Protein AF-A0A7C6Y892-F1 (afdb_monomer_lite)

Sequence (108 aa):
MIKYYLAEIDSGNRFKAEQALEAIYRDYGKMILNNANRVLHDVFQAEEILYDVLLIIWEKSSQLKKLKNPLGYILTIAFNRAIDIKRKIKEIPTEFELIDEKKFKPLS

Radius of gyration: 19.5 Å; chains: 1; bounding box: 46×31×63 Å

Foldseek 3Di:
DLLVLLVLLVVPDPVSVVVSLVVCCVVCVVVLLVLLCVLQVDSVVSNVLSVVLSVCSNVCSVVLSPDPCSSVVSSVSSNVVSVVVVVVVVVPQDPVNVVVVVVDDDDD

Structure (mmCIF, N/CA/C/O backbone):
data_AF-A0A7C6Y892-F1
#
_entry.id   AF-A0A7C6Y892-F1
#
loop_
_atom_site.group_PDB
_atom_site.id
_atom_site.type_symbol
_atom_site.label_atom_id
_atom_site.label_alt_id
_atom_site.label_comp_id
_atom_site.label_asym_id
_atom_site.label_entity_id
_atom_site.label_seq_id
_atom_site.pdbx_PDB_ins_code
_atom_site.Cartn_x
_atom_site.Cartn_y
_atom_site.Cartn_z
_atom_site.occupancy
_atom_site.B_iso_or_equiv
_atom_site.auth_seq_id
_atom_site.auth_comp_id
_atom_site.auth_asym_id
_atom_site.auth_atom_id
_atom_site.pdbx_PDB_model_num
ATOM 1 N N . MET A 1 1 ? -9.840 -8.812 6.403 1.00 90.94 1 MET A N 1
ATOM 2 C CA . MET A 1 1 ? -8.435 -8.745 6.854 1.00 90.94 1 MET A CA 1
ATOM 3 C C . MET A 1 1 ? -7.793 -7.392 6.558 1.00 90.94 1 MET A C 1
ATOM 5 O O . MET A 1 1 ? -7.677 -6.633 7.500 1.00 90.94 1 MET A O 1
ATOM 9 N N . ILE A 1 2 ? -7.490 -6.986 5.315 1.00 96.56 2 ILE A N 1
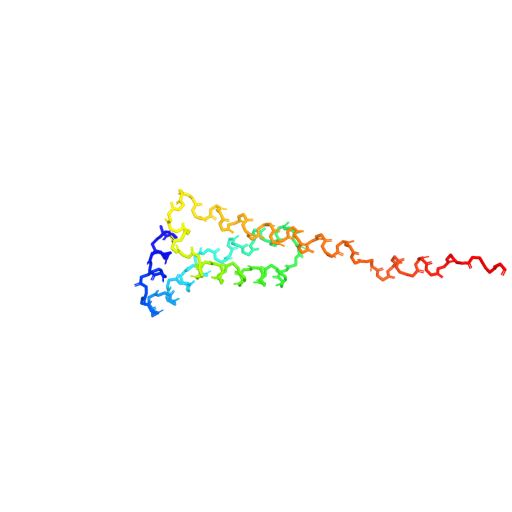ATOM 10 C CA . ILE A 1 2 ? -6.791 -5.694 5.082 1.00 96.56 2 ILE A CA 1
ATOM 11 C C . ILE A 1 2 ? -7.469 -4.451 5.696 1.00 96.56 2 ILE A C 1
ATOM 13 O O . ILE A 1 2 ? -6.794 -3.604 6.262 1.00 96.56 2 ILE A O 1
ATOM 17 N N . LYS A 1 3 ? -8.809 -4.362 5.674 1.00 97.38 3 LYS A N 1
ATOM 18 C CA . LYS A 1 3 ? -9.556 -3.265 6.328 1.00 97.38 3 LYS A CA 1
ATOM 19 C C . LYS A 1 3 ? -9.314 -3.165 7.834 1.00 97.38 3 LYS A C 1
ATOM 21 O O . LYS A 1 3 ? -9.365 -2.066 8.367 1.00 97.38 3 LYS A O 1
ATOM 26 N N . TYR A 1 4 ? -9.075 -4.297 8.493 1.00 97.62 4 TYR A N 1
ATOM 27 C CA . TYR A 1 4 ? -8.757 -4.336 9.916 1.00 97.62 4 TYR A CA 1
ATOM 28 C C . TYR A 1 4 ? -7.381 -3.710 10.166 1.00 97.62 4 TYR A C 1
ATOM 30 O O . TYR A 1 4 ? -7.278 -2.791 10.967 1.00 97.62 4 TYR A O 1
ATOM 38 N N . TYR A 1 5 ? -6.364 -4.094 9.388 1.00 98.19 5 TYR A N 1
ATOM 39 C CA . TYR A 1 5 ? -5.037 -3.477 9.475 1.00 98.19 5 TYR A CA 1
ATOM 40 C C . TYR A 1 5 ? -5.078 -1.974 9.185 1.00 98.19 5 TYR A C 1
ATOM 42 O O . TYR A 1 5 ? -4.514 -1.187 9.934 1.00 98.19 5 TYR A O 1
ATOM 50 N N . LEU A 1 6 ? -5.835 -1.551 8.167 1.00 98.12 6 LEU A N 1
ATOM 51 C CA . LEU A 1 6 ? -6.031 -0.128 7.874 1.00 98.12 6 LEU A CA 1
ATOM 52 C C . LEU A 1 6 ? -6.702 0.628 9.035 1.00 98.12 6 LEU A C 1
ATOM 54 O O . LEU A 1 6 ? -6.394 1.793 9.260 1.00 98.12 6 LEU A O 1
ATOM 58 N N . ALA A 1 7 ? -7.613 -0.013 9.772 1.00 97.94 7 ALA A N 1
ATOM 59 C CA . ALA A 1 7 ? -8.242 0.590 10.943 1.00 97.94 7 ALA A CA 1
ATOM 60 C C . ALA A 1 7 ? -7.290 0.680 12.147 1.00 97.94 7 ALA A C 1
ATOM 62 O O . ALA A 1 7 ? -7.338 1.677 12.861 1.00 97.94 7 ALA A O 1
ATOM 63 N N . GLU A 1 8 ? -6.421 -0.313 12.358 1.00 98.12 8 GLU A N 1
ATOM 64 C CA . GLU A 1 8 ? -5.390 -0.256 13.405 1.00 98.12 8 GLU A CA 1
ATOM 65 C C . GLU A 1 8 ? -4.338 0.823 13.098 1.00 98.12 8 GLU A C 1
ATOM 67 O O . GLU A 1 8 ? -3.958 1.558 14.008 1.00 98.12 8 GLU A O 1
ATOM 72 N N . ILE A 1 9 ? -3.943 1.001 11.829 1.00 97.44 9 ILE A N 1
ATOM 73 C CA . ILE A 1 9 ? -3.063 2.109 11.409 1.00 97.44 9 ILE A CA 1
ATOM 74 C C . ILE A 1 9 ? -3.714 3.468 11.701 1.00 97.44 9 ILE A C 1
ATOM 76 O O . ILE A 1 9 ? -3.083 4.350 12.275 1.00 97.44 9 ILE A O 1
ATOM 80 N N . ASP A 1 10 ? -4.997 3.622 11.376 1.00 97.56 10 ASP A N 1
ATOM 81 C CA . ASP A 1 10 ? -5.738 4.872 11.595 1.00 97.56 10 ASP A CA 1
ATOM 82 C C . ASP A 1 10 ? -6.137 5.113 13.066 1.00 97.56 10 ASP A C 1
ATOM 84 O O . ASP A 1 10 ? -6.691 6.154 13.406 1.00 97.56 10 ASP A O 1
ATOM 88 N N . SER A 1 11 ? -5.886 4.161 13.970 1.00 95.56 11 SER A N 1
ATOM 89 C CA . SER A 1 11 ? -6.312 4.264 15.374 1.00 95.56 11 SER A CA 1
ATOM 90 C C . SER A 1 11 ? -5.564 5.337 16.180 1.00 95.56 11 SER A C 1
ATOM 92 O O . SER A 1 11 ? -5.945 5.626 17.313 1.00 95.56 11 SER A O 1
ATOM 94 N N . GLY A 1 12 ? -4.478 5.897 15.635 1.00 89.88 12 GLY A N 1
ATOM 95 C CA . GLY A 1 12 ? -3.589 6.831 16.334 1.00 89.88 12 GLY A CA 1
ATOM 96 C C . GLY A 1 12 ? -2.630 6.160 17.324 1.00 89.88 12 GLY A C 1
ATOM 97 O O . GLY A 1 12 ? -1.742 6.820 17.862 1.00 89.88 12 GLY A O 1
ATOM 98 N N . ASN A 1 13 ? -2.747 4.846 17.548 1.00 97.12 13 ASN A N 1
ATOM 99 C CA . ASN A 1 13 ? -1.782 4.087 18.335 1.00 97.12 13 ASN A CA 1
ATOM 100 C C . ASN A 1 13 ? -0.625 3.618 17.443 1.00 97.12 13 ASN A C 1
ATOM 102 O O . ASN A 1 13 ? -0.778 2.698 16.640 1.00 97.12 13 ASN A O 1
ATOM 106 N N . ARG A 1 14 ? 0.553 4.218 17.631 1.00 96.06 14 ARG A N 1
ATOM 107 C CA . ARG A 1 14 ? 1.744 3.934 16.821 1.00 96.06 14 ARG A CA 1
ATOM 108 C C . ARG A 1 14 ? 2.174 2.464 16.847 1.00 96.06 14 ARG A C 1
ATOM 110 O O . ARG A 1 14 ? 2.445 1.904 15.795 1.00 96.06 14 ARG A O 1
ATOM 117 N N . PHE A 1 15 ? 2.179 1.825 18.015 1.00 97.31 15 PHE A N 1
ATOM 118 C CA . PHE A 1 15 ? 2.592 0.423 18.147 1.00 97.31 15 PHE A CA 1
ATOM 119 C C . PHE A 1 15 ? 1.647 -0.535 17.405 1.00 97.31 15 PHE A C 1
ATOM 121 O O . PHE A 1 15 ? 2.076 -1.509 16.785 1.00 97.31 15 PH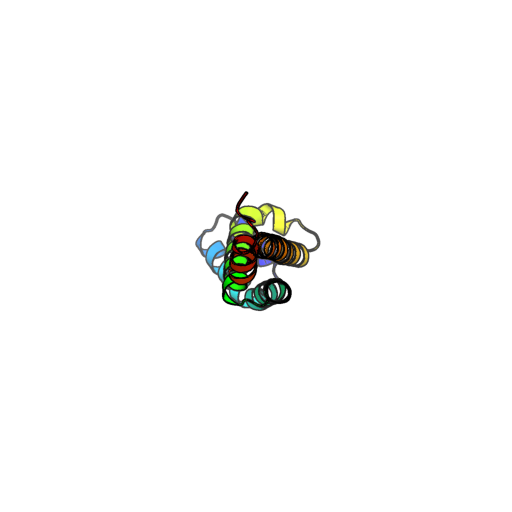E A O 1
ATOM 128 N N . LYS A 1 16 ? 0.341 -0.255 17.440 1.00 97.25 16 LYS A N 1
ATOM 129 C CA . LYS A 1 16 ? -0.655 -1.011 16.669 1.00 97.25 16 LYS A CA 1
ATOM 130 C C . LYS A 1 16 ? -0.531 -0.747 15.174 1.00 97.25 16 LYS A C 1
ATOM 132 O O . LYS A 1 16 ? -0.646 -1.681 14.385 1.00 97.25 16 LYS A O 1
ATOM 137 N N . ALA A 1 17 ? -0.269 0.500 14.795 1.00 97.50 17 ALA A N 1
ATOM 138 C CA . ALA A 1 17 ? -0.061 0.880 13.407 1.00 97.50 17 ALA A CA 1
ATOM 139 C C . ALA A 1 17 ? 1.159 0.172 12.801 1.00 97.50 17 ALA A C 1
ATOM 141 O O . ALA A 1 17 ? 1.059 -0.370 11.703 1.00 97.50 17 ALA A O 1
ATOM 142 N N . GLU A 1 18 ? 2.277 0.115 13.526 1.00 97.94 18 GLU A N 1
ATOM 143 C CA . GLU A 1 18 ? 3.497 -0.578 13.093 1.00 97.94 18 GLU A CA 1
ATOM 144 C C . GLU A 1 18 ? 3.248 -2.085 12.903 1.00 97.94 18 GLU A C 1
ATOM 146 O O . GLU A 1 18 ? 3.514 -2.615 11.825 1.00 97.94 18 GLU A O 1
ATOM 151 N N . GLN A 1 19 ? 2.616 -2.757 13.873 1.00 98.31 19 GLN A N 1
ATOM 152 C CA . GLN A 1 19 ? 2.249 -4.177 13.740 1.00 98.31 19 GLN A CA 1
ATOM 153 C C . GLN A 1 19 ? 1.269 -4.441 12.591 1.00 98.31 19 GLN A C 1
ATOM 155 O O . GLN A 1 19 ? 1.349 -5.463 11.907 1.00 98.31 19 GLN A O 1
ATOM 160 N N . ALA A 1 20 ? 0.316 -3.537 12.374 1.00 98.44 20 ALA A N 1
ATOM 161 C CA . ALA A 1 20 ? -0.638 -3.655 11.285 1.00 98.44 20 ALA A CA 1
ATOM 162 C C . ALA A 1 20 ? 0.034 -3.465 9.919 1.00 98.44 20 ALA A C 1
ATOM 164 O O . ALA A 1 20 ? -0.291 -4.192 8.979 1.00 98.44 20 ALA A O 1
ATOM 165 N N . LEU A 1 21 ? 0.987 -2.536 9.803 1.00 98.19 21 LEU A N 1
ATOM 166 C CA . LEU A 1 21 ? 1.766 -2.346 8.582 1.00 98.19 21 LEU A CA 1
ATOM 167 C C . LEU A 1 21 ? 2.668 -3.558 8.302 1.00 98.19 21 LEU A C 1
ATOM 169 O O . LEU A 1 21 ? 2.710 -4.033 7.167 1.00 98.19 21 LEU A O 1
ATOM 173 N N . GLU A 1 22 ? 3.309 -4.116 9.330 1.00 98.50 22 GLU A N 1
ATOM 174 C CA . GLU A 1 22 ? 4.088 -5.355 9.225 1.00 98.50 22 GLU A CA 1
ATOM 175 C C . GLU A 1 22 ? 3.211 -6.534 8.775 1.00 98.50 22 GLU A C 1
ATOM 177 O O . GLU A 1 22 ? 3.585 -7.293 7.878 1.00 98.50 22 GLU A O 1
ATOM 182 N N . ALA A 1 23 ? 2.001 -6.658 9.329 1.00 98.50 23 ALA A N 1
ATOM 183 C CA . ALA A 1 23 ? 1.041 -7.664 8.888 1.00 98.50 23 ALA A CA 1
ATOM 184 C C . ALA A 1 23 ? 0.632 -7.463 7.422 1.00 98.50 23 ALA A C 1
ATOM 186 O O . ALA A 1 23 ? 0.513 -8.437 6.681 1.00 98.50 23 ALA A O 1
ATOM 187 N N . ILE A 1 24 ? 0.472 -6.216 6.964 1.00 98.50 24 ILE A N 1
ATOM 188 C CA . ILE A 1 24 ? 0.202 -5.934 5.549 1.00 98.50 24 ILE A CA 1
ATOM 189 C C . ILE A 1 24 ? 1.372 -6.376 4.667 1.00 98.50 24 ILE A C 1
ATOM 191 O O . ILE A 1 24 ? 1.143 -7.030 3.646 1.00 98.50 24 ILE A O 1
ATOM 195 N N . TYR A 1 25 ? 2.606 -6.049 5.052 1.00 98.50 25 TYR A N 1
ATOM 196 C CA . TYR A 1 25 ? 3.802 -6.470 4.325 1.00 98.50 25 TYR A CA 1
ATOM 197 C C . TYR A 1 25 ? 3.894 -7.998 4.238 1.00 98.50 25 TYR A C 1
ATOM 199 O O . TYR A 1 25 ? 4.016 -8.548 3.144 1.00 98.50 25 TYR A O 1
ATOM 207 N N . ARG A 1 26 ? 3.739 -8.701 5.361 1.00 98.50 26 ARG A N 1
ATOM 208 C CA . ARG A 1 26 ? 3.799 -10.167 5.408 1.00 98.50 26 ARG A CA 1
ATOM 209 C C . ARG A 1 26 ? 2.689 -10.829 4.585 1.00 98.50 26 ARG A C 1
ATOM 211 O O . ARG A 1 26 ? 2.963 -11.749 3.817 1.00 98.50 26 ARG A O 1
ATOM 218 N N . ASP A 1 27 ? 1.448 -10.367 4.729 1.00 98.38 27 ASP A N 1
ATOM 219 C CA . ASP A 1 27 ? 0.278 -11.071 4.191 1.00 98.38 27 ASP A CA 1
ATOM 220 C C . ASP A 1 27 ? -0.040 -10.671 2.735 1.00 98.38 27 ASP A C 1
ATOM 222 O O . ASP A 1 27 ? -0.574 -11.477 1.971 1.00 98.38 27 ASP A O 1
ATOM 226 N N . TYR A 1 28 ? 0.290 -9.439 2.325 1.00 98.50 28 TYR A N 1
ATOM 227 C CA . TYR A 1 28 ? -0.023 -8.901 0.989 1.00 98.50 28 TYR A CA 1
ATOM 228 C C . TYR A 1 28 ? 1.203 -8.430 0.202 1.00 98.50 28 TYR A C 1
ATOM 230 O O . TYR A 1 28 ? 1.083 -8.230 -1.011 1.00 98.50 28 TYR A O 1
ATOM 238 N N . GLY A 1 29 ? 2.374 -8.286 0.828 1.00 98.38 29 GLY A N 1
ATOM 239 C CA . GLY A 1 29 ? 3.579 -7.751 0.185 1.00 98.38 29 GLY A CA 1
ATOM 240 C C . GLY A 1 29 ? 3.986 -8.539 -1.055 1.00 98.38 29 GLY A C 1
ATOM 241 O O . GLY A 1 29 ? 4.178 -7.948 -2.113 1.00 98.38 29 GLY A O 1
ATOM 242 N N . LYS A 1 30 ? 3.966 -9.880 -0.997 1.00 98.44 30 LYS A N 1
ATOM 243 C CA . LYS A 1 30 ? 4.229 -10.732 -2.175 1.00 98.44 30 LYS A CA 1
ATOM 244 C C . LYS A 1 30 ? 3.258 -10.460 -3.328 1.00 98.44 30 LYS A C 1
ATOM 246 O O . LYS A 1 30 ? 3.649 -10.521 -4.491 1.00 98.44 30 LYS A O 1
ATOM 251 N N . MET A 1 31 ? 1.989 -10.175 -3.037 1.00 98.38 31 MET A N 1
ATOM 252 C CA . MET A 1 31 ? 0.997 -9.897 -4.077 1.00 98.38 31 MET A CA 1
ATOM 253 C C . MET A 1 31 ? 1.211 -8.519 -4.712 1.00 98.38 31 MET A C 1
ATOM 255 O O . MET A 1 31 ? 1.111 -8.401 -5.931 1.00 98.38 31 MET A O 1
ATOM 259 N N . ILE A 1 32 ? 1.542 -7.508 -3.905 1.00 98.69 32 ILE A N 1
ATOM 260 C CA . ILE A 1 32 ? 1.876 -6.153 -4.368 1.00 98.69 32 ILE A CA 1
ATOM 261 C C . ILE A 1 32 ? 3.157 -6.185 -5.215 1.00 98.69 32 ILE A C 1
ATOM 263 O O . ILE A 1 32 ? 3.146 -5.709 -6.349 1.00 98.69 32 ILE A O 1
ATOM 267 N N . LEU A 1 33 ? 4.212 -6.840 -4.718 1.00 98.69 33 LEU A N 1
ATOM 268 C CA . LEU A 1 33 ? 5.475 -7.038 -5.431 1.00 98.69 33 LEU A CA 1
ATOM 269 C C . LEU A 1 33 ? 5.247 -7.714 -6.785 1.00 98.69 33 LEU A C 1
ATOM 271 O O . LEU A 1 33 ? 5.662 -7.203 -7.821 1.00 98.69 33 LEU A O 1
ATOM 275 N N . ASN A 1 34 ? 4.529 -8.841 -6.799 1.00 98.50 34 ASN A N 1
ATOM 276 C CA . ASN A 1 34 ? 4.233 -9.561 -8.038 1.00 98.50 34 ASN A CA 1
ATOM 277 C C . ASN A 1 34 ? 3.399 -8.725 -9.013 1.00 98.50 34 ASN A C 1
ATOM 279 O O . ASN A 1 34 ? 3.541 -8.880 -10.224 1.00 98.50 34 ASN A O 1
ATOM 283 N N . ASN A 1 35 ? 2.512 -7.864 -8.513 1.00 98.50 35 ASN A N 1
ATOM 284 C CA . ASN A 1 35 ? 1.701 -6.997 -9.356 1.00 98.50 35 ASN A CA 1
ATOM 285 C C . ASN A 1 35 ? 2.559 -5.958 -10.099 1.00 98.50 35 ASN A C 1
ATOM 287 O O . ASN A 1 35 ? 2.408 -5.826 -11.313 1.00 98.50 35 ASN A O 1
ATOM 291 N N . ALA A 1 36 ? 3.503 -5.314 -9.407 1.00 98.44 36 ALA A N 1
ATOM 292 C CA . ALA A 1 36 ? 4.457 -4.386 -10.015 1.00 98.44 36 ALA A CA 1
ATOM 293 C C . ALA A 1 36 ? 5.477 -5.104 -10.921 1.00 98.44 36 ALA A C 1
ATOM 295 O O . ALA A 1 36 ? 5.704 -4.699 -12.064 1.00 98.44 36 ALA A O 1
ATOM 296 N N . ASN A 1 37 ? 6.038 -6.227 -10.460 1.00 98.38 37 ASN A N 1
ATOM 297 C CA . ASN A 1 37 ? 7.074 -6.970 -11.183 1.00 98.38 37 ASN A CA 1
ATOM 298 C C . ASN A 1 37 ? 6.579 -7.546 -12.522 1.00 98.38 37 ASN A C 1
ATOM 300 O O . ASN A 1 37 ? 7.346 -7.663 -13.472 1.00 98.38 37 ASN A O 1
ATOM 304 N N . ARG A 1 38 ? 5.280 -7.845 -12.655 1.00 97.44 38 ARG A N 1
ATOM 305 C CA . ARG A 1 38 ? 4.675 -8.242 -13.943 1.00 97.44 38 ARG A CA 1
ATOM 306 C C . ARG A 1 38 ? 4.777 -7.169 -15.028 1.00 97.44 38 ARG A C 1
ATOM 308 O O . ARG A 1 38 ? 4.648 -7.498 -16.202 1.00 97.44 38 ARG A O 1
ATOM 315 N N . VAL A 1 39 ? 4.947 -5.904 -14.648 1.00 97.00 39 VAL A N 1
ATOM 316 C CA . VAL A 1 39 ? 5.065 -4.776 -15.579 1.00 97.00 39 VAL A CA 1
ATOM 317 C C . VAL A 1 39 ? 6.528 -4.455 -15.856 1.00 97.00 39 VAL A C 1
ATOM 319 O O . VAL A 1 39 ? 6.888 -4.248 -17.021 1.00 97.00 39 VAL A O 1
ATOM 322 N N . LEU A 1 40 ? 7.338 -4.397 -14.797 1.00 96.31 40 LEU A N 1
ATOM 323 C CA . LEU A 1 40 ? 8.732 -3.956 -14.848 1.00 96.31 40 LEU A CA 1
ATOM 324 C C . LEU A 1 40 ? 9.704 -5.054 -15.270 1.00 96.31 40 LEU A C 1
ATOM 326 O O . LEU A 1 40 ? 10.681 -4.749 -15.940 1.00 96.31 40 LEU A O 1
ATOM 330 N N . HIS A 1 41 ? 9.423 -6.310 -14.912 1.00 95.56 41 HIS A N 1
ATOM 331 C CA . HIS A 1 41 ? 10.369 -7.425 -15.026 1.00 95.56 41 HIS A CA 1
ATOM 332 C C . HIS A 1 41 ? 11.715 -7.149 -14.333 1.00 95.56 41 HIS A C 1
ATOM 334 O O . HIS A 1 41 ? 12.748 -7.676 -14.734 1.00 95.56 41 HIS A O 1
ATOM 340 N N . ASP A 1 42 ? 11.676 -6.340 -13.277 1.00 96.06 42 ASP A N 1
ATOM 341 C CA . ASP A 1 42 ? 12.803 -5.965 -12.437 1.00 96.06 42 ASP A CA 1
ATOM 342 C C . ASP A 1 42 ? 12.335 -6.046 -10.982 1.00 96.06 42 ASP A C 1
ATOM 344 O O . ASP A 1 42 ? 11.448 -5.303 -10.551 1.00 96.06 42 ASP A O 1
ATOM 348 N N . VAL A 1 43 ? 12.901 -7.003 -10.244 1.00 96.81 43 VAL A N 1
ATOM 349 C CA . VAL A 1 43 ? 12.505 -7.276 -8.862 1.00 96.81 43 VAL A CA 1
ATOM 350 C C . VAL A 1 43 ? 12.907 -6.147 -7.918 1.00 96.81 43 VAL A C 1
ATOM 352 O O . VAL A 1 43 ? 12.145 -5.864 -7.000 1.00 96.81 43 VAL A O 1
ATOM 355 N N . PHE A 1 44 ? 14.033 -5.474 -8.165 1.00 97.00 44 PHE A N 1
ATOM 356 C CA . PHE A 1 44 ? 14.514 -4.388 -7.313 1.00 97.00 44 PHE A CA 1
ATOM 357 C C . PHE A 1 44 ? 13.605 -3.168 -7.459 1.00 97.00 44 PHE A C 1
ATOM 359 O O . PHE A 1 44 ? 13.078 -2.666 -6.470 1.00 97.00 44 PHE A O 1
ATOM 366 N N . GLN A 1 45 ? 13.300 -2.774 -8.698 1.00 97.06 45 GLN A N 1
ATOM 367 C CA . GLN A 1 45 ? 12.361 -1.678 -8.967 1.00 97.06 45 GLN A CA 1
ATOM 368 C C . GLN A 1 45 ? 10.941 -1.995 -8.464 1.00 97.06 45 GLN A C 1
ATOM 370 O O . GLN A 1 45 ? 10.210 -1.121 -7.996 1.00 97.06 45 GLN A O 1
ATOM 375 N N . ALA A 1 46 ? 10.516 -3.259 -8.547 1.00 98.19 46 ALA A N 1
ATOM 376 C CA . ALA A 1 46 ? 9.227 -3.678 -8.005 1.00 98.19 46 ALA A CA 1
ATOM 377 C C . ALA A 1 46 ? 9.194 -3.647 -6.466 1.00 98.19 46 ALA A C 1
ATOM 379 O O . ALA A 1 46 ? 8.138 -3.382 -5.887 1.00 98.19 46 ALA A O 1
ATOM 380 N N . GLU A 1 47 ? 10.319 -3.921 -5.806 1.00 98.44 47 GLU A N 1
ATOM 381 C CA . GLU A 1 47 ? 10.449 -3.849 -4.351 1.00 98.44 47 GLU A CA 1
ATOM 382 C C . GLU A 1 47 ? 10.401 -2.397 -3.856 1.00 98.44 47 GLU A C 1
ATOM 384 O O . GLU A 1 47 ? 9.685 -2.104 -2.898 1.00 98.44 47 GLU A O 1
ATOM 389 N N . GLU A 1 48 ? 11.031 -1.462 -4.570 1.00 98.31 48 GLU A N 1
ATOM 390 C CA . GLU A 1 48 ? 10.879 -0.026 -4.297 1.00 98.31 48 GLU A CA 1
ATOM 391 C C . GLU A 1 48 ? 9.407 0.413 -4.369 1.00 98.31 48 GLU A C 1
ATOM 393 O O . GLU A 1 48 ? 8.904 1.079 -3.461 1.00 98.31 48 GLU A O 1
ATOM 398 N N . ILE A 1 49 ? 8.662 -0.044 -5.385 1.00 98.50 49 ILE A N 1
ATOM 399 C CA . ILE A 1 49 ? 7.217 0.220 -5.482 1.00 98.50 49 ILE A CA 1
ATOM 400 C C . ILE A 1 49 ? 6.448 -0.382 -4.300 1.00 98.50 49 ILE A C 1
ATOM 402 O O . ILE A 1 49 ? 5.488 0.228 -3.823 1.00 98.50 49 ILE A O 1
ATOM 406 N N . LEU A 1 50 ? 6.816 -1.575 -3.826 1.00 98.62 50 LEU A N 1
ATOM 407 C CA . LEU A 1 50 ? 6.191 -2.164 -2.641 1.00 98.62 50 LEU A CA 1
ATOM 408 C C . LEU A 1 50 ? 6.377 -1.250 -1.422 1.00 98.62 50 LEU A C 1
ATOM 410 O O . LEU A 1 50 ? 5.396 -0.982 -0.723 1.00 98.62 50 LEU A O 1
ATOM 414 N N . TYR A 1 51 ? 7.588 -0.743 -1.187 1.00 98.44 51 TYR A N 1
ATOM 415 C CA . TYR A 1 51 ? 7.859 0.172 -0.076 1.00 98.44 51 TYR A CA 1
ATOM 416 C C . TYR A 1 51 ? 7.090 1.493 -0.213 1.00 98.44 51 TYR A C 1
ATOM 418 O O . TYR A 1 51 ? 6.432 1.912 0.742 1.00 98.44 51 TYR A O 1
ATOM 426 N N . ASP A 1 52 ? 7.044 2.080 -1.409 1.00 98.44 52 ASP A N 1
ATOM 427 C CA . ASP A 1 52 ? 6.201 3.246 -1.711 1.00 98.44 52 ASP A CA 1
ATOM 428 C C . ASP A 1 52 ? 4.722 2.997 -1.386 1.00 98.44 52 ASP A C 1
ATOM 430 O O . ASP A 1 52 ? 4.022 3.847 -0.831 1.00 98.44 52 ASP A O 1
ATOM 434 N N . VAL A 1 53 ? 4.213 1.820 -1.747 1.00 98.56 53 VAL A N 1
ATOM 435 C CA . VAL A 1 53 ? 2.821 1.443 -1.491 1.00 98.56 53 VAL A CA 1
ATOM 436 C C . VAL A 1 53 ? 2.558 1.293 0.006 1.00 98.56 53 VAL A C 1
ATOM 438 O O . VAL A 1 53 ? 1.501 1.725 0.470 1.00 98.56 53 VAL A O 1
ATOM 441 N N . LEU A 1 54 ? 3.495 0.737 0.779 1.00 98.62 54 LEU A N 1
ATOM 442 C CA . LEU A 1 54 ? 3.381 0.670 2.240 1.00 98.62 54 LEU A CA 1
ATOM 443 C C . LEU A 1 54 ? 3.343 2.069 2.869 1.00 98.62 54 LEU A C 1
ATOM 445 O O . LEU A 1 54 ? 2.517 2.304 3.753 1.00 98.62 54 LEU A O 1
ATOM 449 N N . LEU A 1 55 ? 4.144 3.016 2.372 1.00 98.44 55 LEU A N 1
ATOM 450 C CA . LEU A 1 55 ? 4.088 4.418 2.808 1.00 98.44 55 LEU A CA 1
ATOM 451 C C . LEU A 1 55 ? 2.721 5.048 2.502 1.00 98.44 55 LEU A C 1
ATOM 453 O O . LEU A 1 55 ? 2.108 5.662 3.373 1.00 98.44 55 LEU A O 1
ATOM 457 N N . ILE A 1 56 ? 2.170 4.819 1.308 1.00 98.19 56 ILE A N 1
ATOM 458 C CA . ILE A 1 56 ? 0.825 5.306 0.954 1.00 98.19 56 ILE A CA 1
ATOM 459 C C . ILE A 1 56 ? -0.248 4.693 1.858 1.00 98.19 56 ILE A C 1
ATOM 461 O O . ILE A 1 56 ? -1.202 5.374 2.240 1.00 98.19 56 ILE A O 1
ATOM 465 N N . ILE A 1 57 ? -0.121 3.407 2.186 1.00 98.25 57 ILE A N 1
ATOM 466 C CA . ILE A 1 57 ? -1.028 2.715 3.104 1.00 98.25 57 ILE A CA 1
ATOM 467 C C . ILE A 1 57 ? -0.981 3.359 4.487 1.00 98.25 57 ILE A C 1
ATOM 469 O O . ILE A 1 57 ? -2.041 3.603 5.066 1.00 98.25 57 ILE A O 1
ATOM 473 N N . TRP A 1 58 ? 0.218 3.654 4.986 1.00 98.06 58 TRP A N 1
ATOM 474 C CA . TRP A 1 58 ? 0.423 4.345 6.253 1.00 98.06 58 TRP A CA 1
ATOM 475 C C . TRP A 1 58 ? -0.259 5.721 6.257 1.00 98.06 58 TRP A C 1
ATOM 477 O O . TRP A 1 58 ? -1.138 5.977 7.083 1.00 98.06 58 TRP A O 1
ATOM 487 N N . GLU A 1 59 ? 0.066 6.570 5.280 1.00 97.75 59 GLU A N 1
ATOM 488 C CA . GLU A 1 59 ? -0.416 7.955 5.189 1.00 97.75 59 GLU A CA 1
ATOM 489 C C . GLU A 1 59 ? -1.923 8.067 4.923 1.00 97.75 59 GLU A C 1
ATOM 491 O O . GLU A 1 59 ? -2.582 8.995 5.396 1.00 97.75 59 GLU A O 1
ATOM 496 N N . LYS A 1 60 ? -2.486 7.145 4.133 1.00 97.75 60 LYS A N 1
ATOM 497 C CA . LYS A 1 60 ? -3.870 7.231 3.633 1.00 97.75 60 LYS A CA 1
ATOM 498 C C . LYS A 1 60 ? -4.797 6.169 4.212 1.00 97.75 60 LYS A C 1
ATOM 500 O O . LYS A 1 60 ? -5.900 5.974 3.695 1.00 97.75 60 LYS A O 1
ATOM 505 N N . SER A 1 61 ? -4.398 5.501 5.291 1.00 97.38 61 SER A N 1
ATOM 506 C CA . SER A 1 61 ? -5.169 4.450 5.973 1.00 97.38 61 SER A CA 1
ATOM 507 C C . SER A 1 61 ? -6.627 4.851 6.259 1.00 97.38 61 SER A C 1
ATOM 509 O O . SER A 1 61 ? -7.554 4.096 5.940 1.00 97.38 61 SER A O 1
ATOM 511 N N . SER A 1 62 ? -6.844 6.079 6.739 1.00 97.62 62 SER A N 1
ATOM 512 C CA . SER A 1 62 ? -8.161 6.671 7.028 1.00 97.62 62 SER A CA 1
ATOM 513 C C . SER A 1 62 ? -9.102 6.735 5.815 1.00 97.62 62 SER A C 1
ATOM 515 O O . SER A 1 62 ? -10.323 6.586 5.949 1.00 97.62 62 SER A O 1
ATOM 517 N N . GLN A 1 63 ? -8.545 6.935 4.619 1.00 98.19 63 GLN A N 1
ATOM 518 C CA . GLN A 1 63 ? -9.272 6.981 3.350 1.00 98.19 63 GLN A CA 1
ATOM 519 C C . GLN A 1 63 ? -9.454 5.567 2.797 1.00 98.19 63 GLN A C 1
ATOM 521 O O . GLN A 1 63 ? -10.563 5.167 2.440 1.00 98.19 63 GLN A O 1
ATOM 526 N N . LEU A 1 64 ? -8.378 4.778 2.793 1.00 97.81 64 LEU A N 1
ATOM 527 C CA . LEU A 1 64 ? -8.357 3.417 2.264 1.00 97.81 64 LEU A CA 1
ATOM 528 C C . LEU A 1 64 ? -9.345 2.503 2.993 1.00 97.81 64 LEU A C 1
ATOM 530 O O . LEU A 1 64 ? -10.045 1.729 2.339 1.0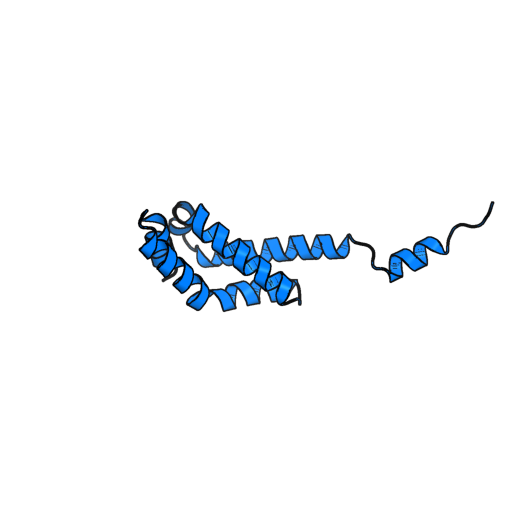0 97.81 64 LEU A O 1
ATOM 534 N N . LYS A 1 65 ? -9.480 2.612 4.324 1.00 97.25 65 LYS A N 1
ATOM 535 C CA . LYS A 1 65 ? -10.411 1.770 5.102 1.00 97.25 65 LYS A CA 1
ATOM 536 C C . LYS A 1 65 ? -11.878 1.949 4.688 1.00 97.25 65 LYS A C 1
ATOM 538 O O . LYS A 1 65 ? -12.671 1.015 4.827 1.00 97.25 65 LYS A O 1
ATOM 543 N N . LYS A 1 66 ? -12.232 3.123 4.147 1.00 98.00 66 LYS A N 1
ATOM 544 C CA . LYS A 1 66 ? -13.590 3.472 3.695 1.00 98.00 66 LYS A CA 1
ATOM 545 C C . LYS A 1 66 ? -13.924 2.897 2.316 1.00 98.00 66 LYS A C 1
ATOM 547 O O . LYS A 1 66 ? -15.098 2.802 1.967 1.00 98.00 66 LYS A O 1
ATOM 552 N N . LEU A 1 67 ? -12.926 2.481 1.532 1.00 97.75 67 LEU A N 1
ATOM 553 C CA . LEU A 1 67 ? -13.150 1.935 0.194 1.00 97.75 67 LEU A CA 1
ATOM 554 C C . LEU A 1 67 ? -13.913 0.609 0.249 1.00 97.75 67 LEU A C 1
ATOM 556 O O . LEU A 1 67 ? -13.714 -0.214 1.146 1.00 97.75 67 LEU A O 1
ATOM 560 N N . LYS A 1 68 ? -14.749 0.343 -0.762 1.00 97.50 68 LYS A N 1
ATOM 561 C CA . LYS A 1 68 ? -15.409 -0.965 -0.917 1.00 97.50 68 LYS A CA 1
ATOM 562 C C . LYS A 1 68 ? -14.373 -2.084 -1.074 1.00 97.50 68 LYS A C 1
ATOM 564 O O . LYS A 1 68 ? -14.474 -3.095 -0.384 1.00 97.50 68 LYS A O 1
ATOM 569 N N . ASN A 1 69 ? -13.351 -1.858 -1.905 1.00 97.94 69 ASN A N 1
ATOM 570 C CA . ASN A 1 69 ? -12.249 -2.788 -2.157 1.00 97.94 69 ASN A CA 1
ATOM 571 C C . ASN A 1 69 ? -10.874 -2.094 -2.014 1.00 97.94 69 ASN A C 1
ATOM 573 O O . ASN A 1 69 ? -10.295 -1.677 -3.018 1.00 97.94 69 ASN A O 1
ATOM 577 N N . PRO A 1 70 ? -10.337 -1.963 -0.786 1.00 98.19 70 PRO A N 1
ATOM 578 C CA . PRO A 1 70 ? -9.044 -1.316 -0.562 1.00 98.19 70 PRO A CA 1
ATOM 579 C C . PRO A 1 70 ? -7.884 -2.065 -1.222 1.00 98.19 70 PRO A C 1
ATOM 581 O O . PRO A 1 70 ? -6.987 -1.438 -1.769 1.00 98.19 70 PRO A O 1
ATOM 584 N N . LEU A 1 71 ? -7.920 -3.402 -1.213 1.00 98.19 71 LEU A N 1
ATOM 585 C CA . LEU A 1 71 ? -6.860 -4.226 -1.792 1.00 98.19 71 LEU A CA 1
ATOM 586 C C . LEU A 1 71 ? -6.739 -4.016 -3.301 1.00 98.19 71 LEU A C 1
ATOM 588 O O . LEU A 1 71 ? -5.640 -3.812 -3.802 1.00 98.19 71 LEU A O 1
ATOM 592 N N . GLY A 1 72 ? -7.867 -4.015 -4.016 1.00 98.31 72 GLY A N 1
ATOM 593 C CA . GLY A 1 72 ? -7.876 -3.724 -5.449 1.00 98.31 72 GLY A CA 1
ATOM 594 C C . GLY A 1 72 ? -7.289 -2.346 -5.754 1.00 98.31 72 GLY A C 1
ATOM 595 O O . GLY A 1 72 ? -6.455 -2.228 -6.640 1.00 98.31 72 GLY A O 1
ATOM 596 N N . TYR A 1 73 ? -7.652 -1.327 -4.970 1.00 98.38 73 TYR A N 1
ATOM 597 C CA . TYR A 1 73 ? -7.104 0.023 -5.125 1.00 98.38 73 TYR A CA 1
ATOM 598 C C . TYR A 1 73 ? -5.589 0.084 -4.867 1.00 98.38 73 TYR A C 1
ATOM 600 O O . TYR A 1 73 ? -4.859 0.714 -5.626 1.00 98.38 73 TYR A O 1
ATOM 608 N N . ILE A 1 74 ? -5.106 -0.609 -3.833 1.00 98.56 74 ILE A N 1
ATOM 609 C CA . ILE A 1 74 ? -3.676 -0.731 -3.514 1.00 98.56 74 ILE A CA 1
ATOM 610 C C . ILE A 1 74 ? -2.908 -1.385 -4.672 1.00 98.56 74 ILE A C 1
ATOM 612 O O . ILE A 1 74 ? -1.865 -0.875 -5.078 1.00 98.56 74 ILE A O 1
ATOM 616 N N . LEU A 1 75 ? -3.439 -2.466 -5.250 1.00 98.56 75 LEU A N 1
ATOM 617 C CA . LEU A 1 75 ? -2.836 -3.100 -6.426 1.00 98.56 75 LEU A CA 1
ATOM 618 C C . LEU A 1 75 ? -2.842 -2.164 -7.641 1.00 98.56 75 LEU A C 1
ATOM 620 O O . LEU A 1 75 ? -1.851 -2.095 -8.358 1.00 98.56 75 LEU A O 1
ATOM 624 N N . THR A 1 76 ? -3.906 -1.385 -7.845 1.00 98.50 76 THR A N 1
ATOM 625 C CA . THR A 1 76 ? -3.939 -0.365 -8.904 1.00 98.50 76 THR A CA 1
ATOM 626 C C . THR A 1 76 ? -2.844 0.690 -8.722 1.00 98.50 76 THR A C 1
ATOM 628 O O . THR A 1 76 ? -2.225 1.088 -9.705 1.00 98.50 76 THR A O 1
ATOM 631 N N . ILE A 1 77 ? -2.558 1.126 -7.488 1.00 98.19 77 ILE A N 1
ATOM 632 C CA . ILE A 1 77 ? -1.445 2.053 -7.219 1.00 98.19 77 ILE A CA 1
ATOM 633 C C . ILE A 1 77 ? -0.108 1.427 -7.625 1.00 98.19 77 ILE A C 1
ATOM 635 O O . ILE A 1 77 ? 0.665 2.071 -8.334 1.00 98.19 77 ILE A O 1
ATOM 639 N N . ALA A 1 78 ? 0.153 0.187 -7.201 1.00 98.56 78 ALA A N 1
ATOM 640 C CA . ALA A 1 78 ? 1.389 -0.523 -7.528 1.00 98.56 78 ALA A CA 1
ATOM 641 C C . ALA A 1 78 ? 1.575 -0.654 -9.049 1.00 98.56 78 ALA A C 1
ATOM 643 O O . ALA A 1 78 ? 2.626 -0.309 -9.588 1.00 98.56 78 ALA A O 1
ATOM 644 N N . PHE A 1 79 ? 0.521 -1.075 -9.751 1.00 98.31 79 PHE A N 1
ATOM 645 C CA . PHE A 1 79 ? 0.508 -1.203 -11.204 1.00 98.31 79 PHE A CA 1
ATOM 646 C C . PHE A 1 79 ? 0.759 0.127 -11.927 1.00 98.31 79 PHE A C 1
ATOM 648 O O . PHE A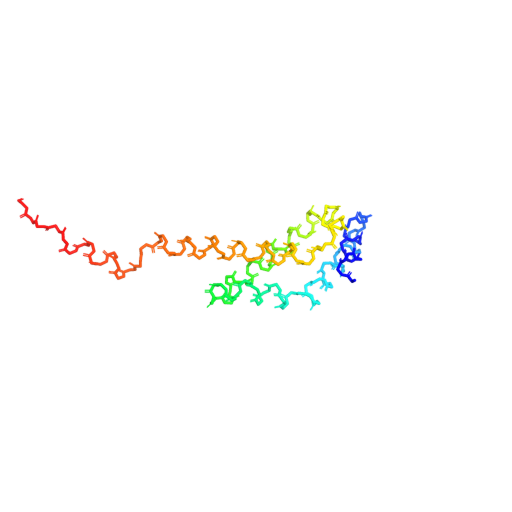 1 79 ? 1.582 0.187 -12.839 1.00 98.31 79 PHE A O 1
ATOM 655 N N . ASN A 1 80 ? 0.081 1.203 -11.518 1.00 98.12 80 ASN A N 1
ATOM 656 C CA . ASN A 1 80 ? 0.231 2.512 -12.156 1.00 98.12 80 ASN A CA 1
ATOM 657 C C . ASN A 1 80 ? 1.647 3.071 -11.969 1.00 98.12 80 ASN A C 1
ATOM 659 O O . ASN A 1 80 ? 2.248 3.524 -12.940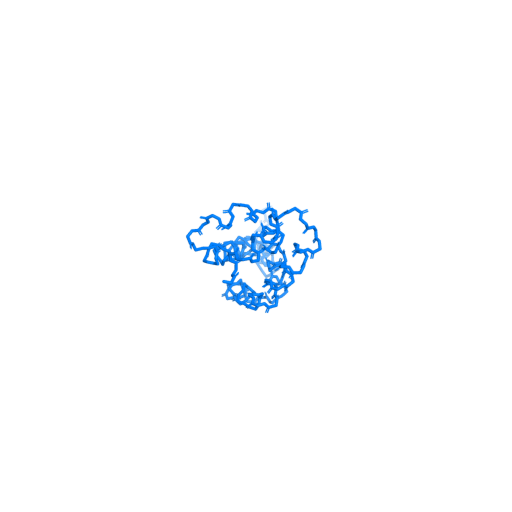 1.00 98.12 80 ASN A O 1
ATOM 663 N N . ARG A 1 81 ? 2.223 2.951 -10.764 1.00 97.81 81 ARG A N 1
ATOM 664 C CA . ARG A 1 81 ? 3.627 3.324 -10.519 1.00 97.81 81 ARG A CA 1
ATOM 665 C C . ARG A 1 81 ? 4.584 2.531 -11.406 1.00 97.81 81 ARG A C 1
ATOM 667 O O . ARG A 1 81 ? 5.500 3.103 -11.990 1.00 97.81 81 ARG A O 1
ATOM 674 N N . ALA A 1 82 ? 4.336 1.233 -11.565 1.00 98.06 82 ALA A N 1
ATOM 675 C CA . ALA A 1 82 ? 5.139 0.377 -12.428 1.00 98.06 82 ALA A CA 1
ATOM 676 C C . ALA A 1 82 ? 5.057 0.801 -13.906 1.00 98.06 82 ALA A C 1
ATOM 678 O O . ALA A 1 82 ? 6.069 0.803 -14.607 1.00 98.06 82 ALA A O 1
ATOM 679 N N . ILE A 1 83 ? 3.878 1.214 -14.383 1.00 97.50 83 ILE A N 1
ATOM 680 C CA . ILE A 1 83 ? 3.712 1.797 -15.723 1.00 97.50 83 ILE A CA 1
ATOM 681 C C . ILE A 1 83 ? 4.517 3.088 -15.867 1.00 97.50 83 ILE A C 1
ATOM 683 O O . ILE A 1 83 ? 5.180 3.272 -16.887 1.00 97.50 83 ILE A O 1
ATOM 687 N N . ASP A 1 84 ? 4.466 3.974 -14.875 1.00 96.31 84 ASP A N 1
ATOM 688 C CA . ASP A 1 84 ? 5.148 5.266 -14.941 1.00 96.31 84 ASP A CA 1
ATOM 689 C C . ASP A 1 84 ? 6.672 5.099 -14.980 1.00 96.31 84 ASP A C 1
ATOM 691 O O . ASP A 1 84 ? 7.337 5.733 -15.798 1.00 96.31 84 ASP A O 1
ATOM 695 N N . ILE A 1 85 ? 7.229 4.186 -14.180 1.00 95.06 85 ILE A N 1
ATOM 696 C CA . ILE A 1 85 ? 8.655 3.831 -14.250 1.00 95.06 85 ILE A CA 1
ATOM 697 C C . ILE A 1 85 ? 8.988 3.213 -15.614 1.00 95.06 85 ILE A C 1
ATOM 699 O O . ILE A 1 85 ? 9.945 3.632 -16.264 1.00 95.06 85 ILE A O 1
ATOM 703 N N . LYS A 1 86 ? 8.171 2.274 -16.107 1.00 94.19 86 LYS A N 1
ATOM 704 C CA . LYS A 1 86 ? 8.385 1.642 -17.419 1.00 94.19 86 LYS A CA 1
ATOM 705 C C . LYS A 1 86 ? 8.388 2.651 -18.569 1.00 94.19 86 LYS A C 1
ATOM 707 O O . LYS A 1 86 ? 9.137 2.475 -19.527 1.00 94.19 86 LYS A O 1
ATOM 712 N N . ARG A 1 87 ? 7.553 3.692 -18.498 1.00 92.44 87 ARG A N 1
ATOM 713 C CA . ARG A 1 87 ? 7.535 4.794 -19.474 1.00 92.44 87 ARG A CA 1
ATOM 714 C C . ARG A 1 87 ? 8.828 5.599 -19.422 1.00 92.44 87 ARG A C 1
ATOM 716 O O . ARG A 1 87 ? 9.450 5.768 -20.461 1.00 92.44 87 ARG A O 1
ATOM 723 N N . LYS A 1 88 ? 9.281 5.979 -18.225 1.00 90.88 88 LYS A N 1
ATOM 724 C CA . LYS A 1 88 ? 10.549 6.702 -18.041 1.00 90.88 88 LYS A CA 1
ATOM 725 C C . LYS A 1 88 ? 11.752 5.918 -18.564 1.00 90.88 88 LYS A C 1
ATOM 727 O O . LYS A 1 88 ? 12.605 6.498 -19.215 1.00 90.88 88 LYS A O 1
ATOM 732 N N . ILE A 1 89 ? 11.799 4.602 -18.339 1.00 86.38 89 ILE A N 1
ATOM 733 C CA . ILE A 1 89 ? 12.874 3.743 -18.867 1.00 86.38 89 ILE A CA 1
ATOM 734 C C . ILE A 1 89 ? 12.886 3.753 -20.401 1.00 86.38 89 ILE A C 1
ATOM 736 O O . ILE A 1 89 ? 13.955 3.796 -20.993 1.00 86.38 89 ILE A O 1
ATOM 740 N N . LYS A 1 90 ? 11.713 3.739 -21.049 1.00 79.50 90 LYS A N 1
ATOM 741 C CA . LYS A 1 90 ? 11.614 3.816 -22.517 1.00 79.50 90 LYS A CA 1
ATOM 742 C C . LYS A 1 90 ? 11.989 5.181 -23.091 1.00 79.50 90 LYS A C 1
ATOM 744 O O . LYS A 1 90 ? 12.385 5.248 -24.245 1.00 79.50 90 LYS A O 1
ATOM 749 N N . GLU A 1 91 ? 11.781 6.252 -22.334 1.00 80.56 91 GLU A N 1
ATOM 750 C CA . GLU A 1 91 ? 12.122 7.614 -22.759 1.00 80.56 91 GLU A CA 1
ATOM 751 C C . GLU A 1 91 ? 13.625 7.897 -22.667 1.00 80.56 91 GLU A C 1
ATOM 753 O O . GLU A 1 91 ? 14.101 8.826 -23.314 1.00 80.56 91 GLU A O 1
ATOM 758 N N . ILE A 1 92 ? 14.374 7.113 -21.886 1.00 73.50 92 ILE A N 1
ATOM 759 C CA . ILE A 1 92 ? 15.835 7.189 -21.831 1.00 73.50 92 ILE A CA 1
ATOM 760 C C . ILE A 1 92 ? 16.379 6.434 -23.051 1.00 73.50 92 ILE A C 1
ATOM 762 O O . ILE A 1 92 ? 16.229 5.210 -23.099 1.00 73.50 92 ILE A O 1
ATOM 766 N N . PRO A 1 93 ? 17.022 7.117 -24.020 1.00 66.81 93 PRO A N 1
ATOM 767 C CA . PRO A 1 93 ? 17.630 6.438 -25.152 1.00 66.81 93 PRO A CA 1
ATOM 768 C C . PRO A 1 93 ? 18.691 5.474 -24.634 1.00 66.81 93 PRO A C 1
ATOM 770 O O . PRO A 1 93 ? 19.545 5.835 -23.816 1.00 66.81 93 PRO A O 1
ATOM 773 N N . THR A 1 94 ? 18.625 4.234 -25.088 1.00 70.62 94 THR A N 1
ATOM 774 C CA . THR A 1 94 ? 19.625 3.222 -24.764 1.00 70.62 94 THR A CA 1
ATOM 775 C C . THR A 1 94 ? 20.992 3.645 -25.300 1.00 70.62 94 THR A C 1
ATOM 777 O O . THR A 1 94 ? 21.104 4.387 -26.274 1.00 70.62 94 THR A O 1
ATOM 780 N N . GLU A 1 95 ? 22.069 3.151 -24.687 1.00 62.59 95 GLU A N 1
ATOM 781 C CA . GLU A 1 95 ? 23.435 3.449 -25.138 1.00 62.59 95 GLU A CA 1
ATOM 782 C C . GLU A 1 95 ? 23.645 3.086 -26.621 1.00 62.59 95 GLU A C 1
A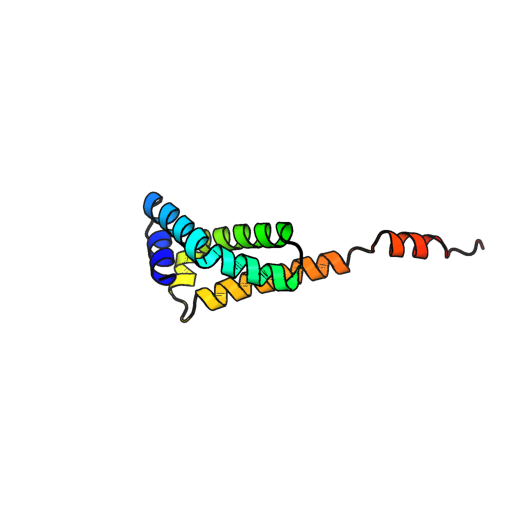TOM 784 O O . GLU A 1 95 ? 24.330 3.804 -27.346 1.00 62.59 95 GLU A O 1
ATOM 789 N N . PHE A 1 96 ? 22.962 2.042 -27.103 1.00 62.00 96 PHE A N 1
ATOM 790 C CA . PHE A 1 96 ? 22.923 1.666 -28.517 1.00 62.00 96 PHE A CA 1
ATOM 791 C C . PHE A 1 96 ? 22.243 2.722 -29.405 1.00 62.00 96 PHE A C 1
ATOM 793 O O . PHE A 1 96 ? 22.791 3.070 -30.449 1.00 62.00 96 PHE A O 1
ATOM 800 N N . GLU A 1 97 ? 21.113 3.289 -28.978 1.00 65.44 97 GLU A N 1
ATOM 801 C CA . GLU A 1 97 ? 20.427 4.377 -29.696 1.00 65.44 97 GLU A CA 1
ATOM 802 C C . GLU A 1 97 ? 21.266 5.670 -29.707 1.00 65.44 97 GLU A C 1
ATOM 804 O O . GLU A 1 97 ? 21.371 6.335 -30.738 1.00 65.44 97 GLU A O 1
ATOM 809 N N . LEU A 1 98 ? 21.964 5.985 -28.607 1.00 65.75 98 LEU A N 1
ATOM 810 C CA . LEU A 1 98 ? 22.874 7.140 -28.522 1.00 65.75 98 LEU A CA 1
ATOM 811 C C . LEU A 1 98 ? 24.113 7.004 -29.425 1.00 65.75 98 LEU A C 1
ATOM 813 O O . LEU A 1 98 ? 24.657 8.010 -29.897 1.00 65.75 98 LEU A O 1
ATOM 817 N N . ILE A 1 99 ? 24.599 5.778 -29.642 1.00 65.31 99 ILE A N 1
ATOM 818 C CA . ILE A 1 99 ? 25.732 5.496 -30.536 1.00 65.31 99 ILE A CA 1
ATOM 819 C C . ILE A 1 99 ? 25.316 5.647 -32.005 1.00 65.31 99 ILE A C 1
ATOM 821 O O . ILE A 1 99 ? 26.107 6.165 -32.800 1.00 65.31 99 ILE A O 1
ATOM 825 N N . ASP A 1 100 ? 24.098 5.244 -32.366 1.00 61.25 100 ASP A N 1
ATOM 826 C CA . ASP A 1 100 ? 23.597 5.369 -33.738 1.00 61.25 100 ASP A CA 1
ATOM 827 C C . ASP A 1 100 ? 23.254 6.821 -34.113 1.00 61.25 100 ASP A C 1
ATOM 829 O O . ASP A 1 100 ? 23.611 7.257 -35.211 1.00 61.25 100 ASP A O 1
ATOM 833 N N . GLU A 1 101 ? 22.701 7.631 -33.201 1.00 59.31 101 GLU A N 1
ATOM 834 C CA . GLU A 1 101 ? 22.483 9.068 -33.457 1.00 59.31 101 GLU A CA 1
ATOM 835 C C . GLU A 1 101 ? 23.794 9.835 -33.710 1.00 59.31 101 GLU A C 1
ATOM 837 O O . GLU A 1 101 ? 23.859 10.731 -34.558 1.00 59.31 101 GLU A O 1
ATOM 842 N N . LYS A 1 102 ? 24.885 9.463 -33.028 1.00 58.19 102 LYS A N 1
ATOM 843 C CA . LYS A 1 102 ? 26.201 10.106 -33.205 1.00 58.19 102 LYS A CA 1
ATOM 844 C C . LYS A 1 102 ? 26.893 9.761 -34.528 1.00 58.19 102 LYS A C 1
ATOM 846 O O . LYS A 1 102 ? 27.892 10.403 -34.855 1.00 58.19 102 LYS A O 1
ATOM 851 N N . LYS A 1 103 ? 26.385 8.798 -35.305 1.00 54.94 103 LYS A N 1
ATOM 852 C CA . LYS A 1 103 ? 26.950 8.418 -36.613 1.00 54.94 103 LYS A CA 1
ATOM 853 C C . LYS A 1 103 ? 26.384 9.206 -37.799 1.00 54.94 103 LYS A C 1
ATOM 855 O O . LYS A 1 103 ? 26.898 9.051 -38.903 1.00 54.94 103 LYS A O 1
ATOM 860 N N . PHE A 1 104 ? 25.401 10.088 -37.598 1.00 53.31 104 PHE A N 1
ATOM 861 C CA . PHE A 1 104 ? 24.801 10.887 -38.675 1.00 53.31 104 PHE A CA 1
ATOM 862 C C . PHE A 1 104 ? 24.936 12.401 -38.437 1.00 53.31 104 PHE A C 1
ATOM 864 O O . PHE A 1 104 ? 23.974 13.123 -38.194 1.00 53.31 104 PHE A O 1
ATOM 871 N N . LYS A 1 105 ? 26.159 12.919 -38.576 1.00 54.19 105 LYS A N 1
ATOM 872 C CA . LYS A 1 105 ? 26.362 14.277 -39.099 1.00 54.19 105 LYS A CA 1
ATOM 873 C C . LYS A 1 105 ? 27.231 14.166 -40.348 1.00 54.19 105 LYS A C 1
ATOM 875 O O . LYS A 1 105 ? 28.435 13.957 -40.196 1.00 54.19 105 LYS A O 1
ATOM 880 N N . PRO A 1 106 ? 26.676 14.276 -41.570 1.00 48.38 106 PRO A N 1
ATOM 881 C CA . PRO A 1 106 ? 27.523 14.567 -42.713 1.00 48.38 106 PRO A CA 1
ATOM 882 C C . PRO A 1 106 ? 28.199 15.911 -42.433 1.00 48.38 106 PRO A C 1
ATOM 884 O O . PRO A 1 106 ? 27.529 16.904 -42.153 1.00 48.38 106 PRO A O 1
ATOM 887 N N . LEU A 1 107 ? 29.531 15.907 -42.422 1.00 55.31 107 LEU A N 1
ATOM 888 C CA . LEU A 1 107 ? 30.330 17.127 -42.427 1.00 55.31 107 LEU A CA 1
ATOM 889 C C . LEU A 1 107 ? 29.924 17.920 -43.677 1.00 55.31 107 LEU A C 1
ATOM 891 O O . LEU A 1 107 ? 30.170 17.453 -44.789 1.00 55.31 107 LEU A O 1
ATOM 895 N N . SER A 1 108 ? 29.240 19.052 -43.487 1.00 60.50 108 SER A N 1
ATOM 896 C CA . SER A 1 108 ? 29.047 20.063 -44.532 1.00 60.50 108 SER A CA 1
ATOM 897 C C . SER A 1 108 ? 30.249 20.988 -44.585 1.00 60.50 108 SER A C 1
ATOM 899 O O . SER A 1 108 ? 30.628 21.450 -43.481 1.00 60.50 108 SER A O 1
#

pLDDT: mean 91.34, std 13.67, range [48.38, 98.69]

Secondary structure (DSSP, 8-state):
-HHHHHHHHTTS-HHHHHHHHHHHHHHHHHHHHHHHHHHH--HHHHHHHHHHHHHHHHHHHHHHTTSS-HHHHHHHHHHHHHHHHHHHHHHS--HHHHHHHTT-----